Protein AF-A0A7X2I979-F1 (afdb_monomer_lite)

Sequence (139 aa):
MTNDRLTDKQLDAYCEEWLRWCDTRKFYFKPGAQNVLARFQAGKSKEPPDARNSADMQWFNAAVYAMADMKEHEETFACFRLMYIERAGHVKRLADERGISQKTYYNRARTFVRKAMSLARSFQVAQQSFDAENRVASV

pLDDT: mean 83.78, std 13.89, range [42.41, 96.81]

Structure (mmCIF, N/CA/C/O backbone):
data_AF-A0A7X2I979-F1
#
_entry.id   AF-A0A7X2I979-F1
#
loop_
_atom_site.group_PDB
_atom_site.id
_atom_site.type_symbol
_atom_site.label_atom_id
_atom_site.label_alt_id
_atom_site.label_comp_id
_atom_site.label_asym_id
_atom_site.label_entity_id
_atom_site.label_seq_id
_atom_site.pdbx_PDB_ins_code
_atom_site.Cartn_x
_atom_site.Cartn_y
_atom_site.Cartn_z
_atom_site.occupancy
_atom_site.B_iso_or_equiv
_atom_site.auth_seq_id
_atom_site.auth_comp_id
_atom_site.auth_asym_id
_atom_site.auth_atom_id
_atom_site.pdbx_PDB_model_num
ATOM 1 N N . MET A 1 1 ? 8.748 14.257 -8.264 1.00 42.41 1 MET A N 1
ATOM 2 C CA . MET A 1 1 ? 7.850 14.828 -7.235 1.00 42.41 1 MET A CA 1
ATOM 3 C C . MET A 1 1 ? 8.256 14.281 -5.874 1.00 42.41 1 MET A C 1
ATOM 5 O O . MET A 1 1 ? 8.397 13.076 -5.733 1.00 42.41 1 MET A O 1
ATOM 9 N N . THR A 1 2 ? 8.533 15.142 -4.900 1.00 44.09 2 THR A N 1
ATOM 10 C CA . THR A 1 2 ? 8.866 14.764 -3.517 1.00 44.09 2 THR A CA 1
ATOM 11 C C . THR A 1 2 ? 7.598 14.231 -2.829 1.00 44.09 2 THR A C 1
ATOM 13 O O . THR A 1 2 ? 6.612 14.960 -2.760 1.00 44.09 2 THR A O 1
ATOM 16 N N . ASN A 1 3 ? 7.603 12.981 -2.340 1.00 52.66 3 ASN A N 1
ATOM 17 C CA . ASN A 1 3 ? 6.438 12.296 -1.729 1.00 52.66 3 ASN A CA 1
ATOM 18 C C . ASN A 1 3 ? 5.874 12.977 -0.466 1.00 52.66 3 ASN A C 1
ATOM 20 O O . ASN A 1 3 ? 4.809 12.605 0.017 1.00 52.66 3 ASN A O 1
ATOM 24 N N . ASP A 1 4 ? 6.558 13.996 0.046 1.00 52.31 4 ASP A N 1
ATOM 25 C CA . ASP A 1 4 ? 6.253 14.675 1.306 1.00 52.31 4 ASP A CA 1
ATOM 26 C C . ASP A 1 4 ? 5.103 15.704 1.211 1.00 52.31 4 ASP A C 1
ATOM 28 O O . ASP A 1 4 ? 4.804 16.410 2.168 1.00 52.31 4 ASP A O 1
ATOM 32 N N . ARG A 1 5 ? 4.449 15.833 0.044 1.00 62.12 5 ARG A N 1
ATOM 33 C CA . ARG A 1 5 ? 3.430 16.874 -0.215 1.00 62.12 5 ARG A CA 1
ATOM 34 C C . ARG A 1 5 ? 2.099 16.375 -0.781 1.00 62.12 5 ARG A C 1
ATOM 36 O O . ARG A 1 5 ? 1.288 17.194 -1.208 1.00 62.12 5 ARG A O 1
ATOM 43 N N . LEU A 1 6 ? 1.849 15.065 -0.812 1.00 79.31 6 LEU A N 1
ATOM 44 C CA . LEU A 1 6 ? 0.534 14.565 -1.224 1.00 79.31 6 LEU A CA 1
ATOM 45 C C . LEU A 1 6 ? -0.481 14.807 -0.105 1.00 79.31 6 LEU A C 1
ATOM 47 O O . LEU A 1 6 ? -0.299 14.371 1.035 1.00 79.31 6 LEU A O 1
ATOM 51 N N . THR A 1 7 ? -1.560 15.506 -0.449 1.00 90.38 7 THR A N 1
ATOM 52 C CA . THR A 1 7 ? -2.718 15.650 0.435 1.00 90.38 7 THR A CA 1
ATOM 53 C C . THR A 1 7 ? -3.346 14.283 0.686 1.00 90.38 7 THR A C 1
ATOM 55 O O . THR A 1 7 ? -3.251 13.379 -0.144 1.00 90.38 7 THR A O 1
ATOM 58 N N . ASP A 1 8 ? -4.046 14.139 1.807 1.00 90.00 8 ASP A N 1
ATOM 59 C CA . ASP A 1 8 ? -4.738 12.892 2.138 1.00 90.00 8 ASP A CA 1
ATOM 60 C C . ASP A 1 8 ? -5.699 12.445 1.021 1.00 90.00 8 ASP A C 1
ATOM 62 O O . ASP A 1 8 ? -5.710 11.275 0.662 1.00 90.00 8 ASP A O 1
ATOM 66 N N . LYS A 1 9 ? -6.407 13.381 0.369 1.00 91.25 9 LYS A N 1
ATOM 67 C CA . LYS A 1 9 ? -7.261 13.073 -0.793 1.00 91.25 9 LYS A CA 1
ATOM 68 C C . LYS A 1 9 ? -6.478 12.506 -1.979 1.00 91.25 9 LYS A C 1
ATOM 70 O O . LYS A 1 9 ? -6.974 11.628 -2.674 1.00 91.25 9 LYS A O 1
ATOM 75 N N . GLN A 1 10 ? -5.274 13.017 -2.231 1.00 92.75 10 GLN A N 1
ATOM 76 C CA . GLN A 1 10 ? -4.431 12.520 -3.318 1.00 92.75 10 GLN A CA 1
ATOM 77 C C . GLN A 1 10 ? -3.842 11.145 -2.998 1.00 92.75 10 GLN A C 1
ATOM 79 O O . GLN A 1 10 ? -3.708 10.334 -3.907 1.00 92.75 10 GLN A O 1
ATOM 84 N N . LEU A 1 11 ? -3.520 10.864 -1.731 1.00 92.31 11 LEU A N 1
ATOM 85 C CA . LEU A 1 11 ? -3.096 9.525 -1.309 1.00 92.31 11 LEU A CA 1
ATOM 86 C C . LEU A 1 11 ? -4.219 8.507 -1.478 1.00 92.31 11 LEU A C 1
ATOM 88 O O . LEU A 1 11 ? -3.987 7.430 -2.024 1.00 92.31 11 LEU A O 1
ATOM 92 N N . ASP A 1 12 ? -5.424 8.868 -1.040 1.00 92.56 12 ASP A N 1
ATOM 93 C CA . ASP A 1 12 ? -6.597 8.011 -1.159 1.00 92.56 12 ASP A CA 1
ATOM 94 C C . ASP A 1 12 ? -6.880 7.734 -2.660 1.00 92.56 12 ASP A C 1
ATOM 96 O O . ASP A 1 12 ? -7.006 6.576 -3.060 1.00 92.56 12 ASP A O 1
ATOM 100 N N . ALA A 1 13 ? -6.828 8.762 -3.522 1.00 92.94 13 ALA A N 1
ATOM 101 C CA . ALA A 1 13 ? -6.973 8.616 -4.977 1.00 92.94 13 ALA A CA 1
ATOM 102 C C . ALA A 1 13 ? -5.863 7.765 -5.627 1.00 92.94 13 ALA A C 1
ATOM 104 O O . ALA A 1 13 ? -6.143 6.948 -6.503 1.00 92.94 13 ALA A O 1
ATOM 105 N N . TYR A 1 14 ? -4.611 7.918 -5.189 1.00 92.94 14 TYR A N 1
ATOM 106 C CA . TYR A 1 14 ? -3.494 7.100 -5.668 1.00 92.94 14 TYR A CA 1
ATOM 107 C C . TYR A 1 14 ? -3.686 5.620 -5.309 1.00 92.94 14 TYR A C 1
ATOM 109 O O . TYR A 1 14 ? -3.441 4.741 -6.133 1.00 92.94 14 TYR A O 1
ATOM 117 N N . CYS A 1 15 ? -4.189 5.331 -4.104 1.00 93.44 15 CYS A N 1
ATOM 118 C CA . CYS A 1 15 ? -4.520 3.966 -3.698 1.00 93.44 15 CYS A CA 1
ATOM 119 C C . CYS A 1 15 ? -5.678 3.391 -4.520 1.00 93.44 15 CYS A C 1
ATOM 121 O O . CYS A 1 15 ? -5.638 2.220 -4.887 1.00 93.44 15 CYS A O 1
ATOM 123 N N . GLU A 1 16 ? -6.692 4.193 -4.849 1.00 92.06 16 GLU A N 1
ATOM 124 C CA . GLU A 1 16 ? -7.766 3.766 -5.751 1.00 92.06 16 GLU A CA 1
ATOM 125 C C . GLU A 1 16 ? -7.250 3.445 -7.159 1.00 92.06 16 GLU A C 1
ATOM 127 O O . GLU A 1 16 ? -7.646 2.431 -7.739 1.00 92.06 16 GLU A O 1
ATOM 132 N N . GLU A 1 17 ? -6.349 4.268 -7.703 1.00 91.75 17 GLU A N 1
ATOM 133 C CA . GLU A 1 17 ? -5.697 4.007 -8.990 1.00 91.75 17 GLU A CA 1
ATOM 134 C C . GLU A 1 17 ? -4.862 2.722 -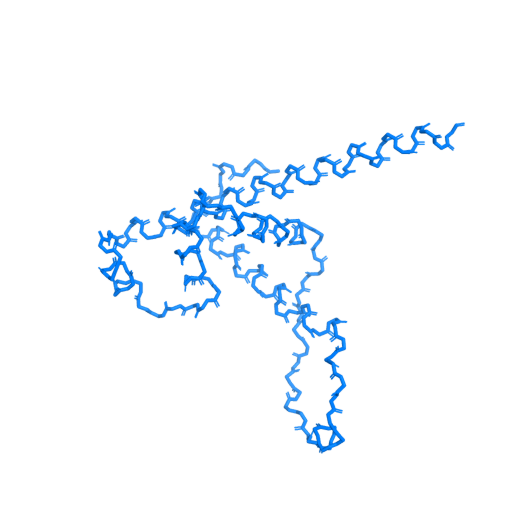8.935 1.00 91.75 17 GLU A C 1
ATOM 136 O O . GLU A 1 17 ? -4.968 1.885 -9.832 1.00 91.75 17 GLU A O 1
ATOM 141 N N . TRP A 1 18 ? -4.101 2.512 -7.857 1.00 92.31 18 TRP A N 1
ATOM 142 C CA . TRP A 1 18 ? -3.344 1.281 -7.633 1.00 92.31 18 TRP A CA 1
ATOM 143 C C . TRP A 1 18 ? -4.248 0.043 -7.525 1.00 92.31 18 T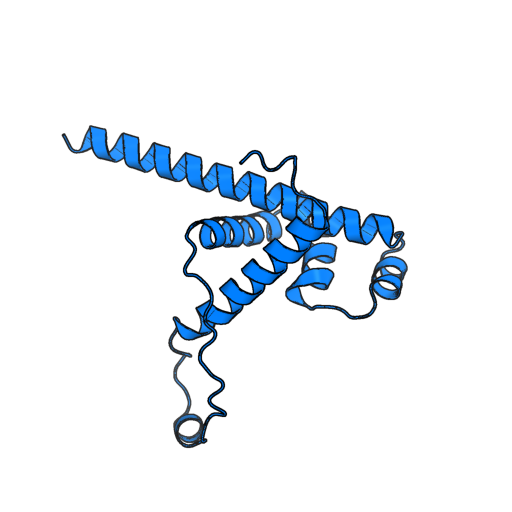RP A C 1
ATOM 145 O O . TRP A 1 18 ? -3.957 -0.983 -8.135 1.00 92.31 18 TRP A O 1
ATOM 155 N N . LEU A 1 19 ? -5.381 0.118 -6.823 1.00 91.19 19 LEU A N 1
ATOM 156 C CA . LEU A 1 19 ? -6.330 -0.999 -6.750 1.00 91.19 19 LEU A CA 1
ATOM 157 C C . LEU A 1 19 ? -6.913 -1.331 -8.126 1.00 91.19 19 LEU A C 1
ATOM 159 O O . LEU A 1 19 ? -6.979 -2.504 -8.492 1.00 91.19 19 LEU A O 1
ATOM 163 N N . ARG A 1 20 ? -7.287 -0.312 -8.914 1.00 88.38 20 ARG A N 1
ATOM 164 C CA . ARG A 1 20 ? -7.720 -0.504 -10.309 1.00 88.38 20 ARG A CA 1
ATOM 165 C C . ARG A 1 20 ? -6.601 -1.138 -11.133 1.00 88.38 20 ARG A C 1
ATOM 167 O O . ARG A 1 20 ? -6.848 -2.093 -11.864 1.00 88.38 20 ARG A O 1
ATOM 174 N N . TRP A 1 21 ? -5.366 -0.664 -10.973 1.00 88.88 21 TRP A N 1
ATOM 175 C CA . TRP A 1 21 ? -4.181 -1.239 -11.601 1.00 88.88 21 TRP A CA 1
ATOM 176 C C . TRP A 1 21 ? -4.054 -2.729 -11.251 1.00 88.88 21 TRP A C 1
ATOM 178 O O . TRP A 1 21 ? -4.016 -3.533 -12.179 1.00 88.88 21 TRP A O 1
ATOM 188 N N . CYS A 1 22 ? -4.120 -3.130 -9.978 1.00 87.69 22 CYS A N 1
ATOM 189 C CA . CYS A 1 22 ? -4.093 -4.537 -9.548 1.00 87.69 22 CYS A CA 1
ATOM 190 C C . CYS A 1 22 ? -5.238 -5.355 -10.162 1.00 87.69 22 CYS A C 1
ATOM 192 O O . CYS A 1 22 ? -5.015 -6.444 -10.694 1.00 87.69 22 CYS A O 1
ATOM 194 N N . ASP A 1 23 ? -6.452 -4.803 -10.165 1.00 84.31 23 ASP A N 1
ATOM 195 C CA . ASP A 1 23 ? -7.630 -5.440 -10.749 1.00 84.31 23 ASP A CA 1
ATOM 196 C C . ASP A 1 23 ? -7.473 -5.713 -12.244 1.00 84.31 23 ASP A C 1
ATOM 198 O O . ASP A 1 23 ? -7.959 -6.728 -12.729 1.00 84.31 23 ASP A O 1
ATOM 202 N N . THR A 1 24 ? -6.788 -4.848 -12.988 1.00 80.81 24 THR A N 1
ATOM 203 C CA . THR A 1 24 ? -6.555 -5.070 -14.426 1.00 80.81 24 THR A CA 1
ATOM 204 C C . THR A 1 24 ? -5.487 -6.126 -14.707 1.00 80.81 24 THR A C 1
ATOM 206 O O . THR A 1 24 ? -5.520 -6.779 -15.749 1.00 80.81 24 THR A O 1
ATOM 209 N N . ARG A 1 25 ? -4.570 -6.385 -13.761 1.00 79.75 25 ARG A N 1
ATOM 210 C CA . ARG A 1 25 ? -3.499 -7.379 -13.954 1.00 79.75 25 ARG A CA 1
ATOM 211 C C . ARG A 1 25 ? -4.020 -8.802 -14.040 1.00 79.75 25 ARG A C 1
ATOM 213 O O . ARG A 1 25 ? -3.460 -9.595 -14.791 1.00 79.75 25 ARG A O 1
ATOM 220 N N . LYS A 1 26 ? -5.130 -9.108 -13.364 1.00 70.81 26 LYS A N 1
ATOM 221 C CA . LYS A 1 26 ? -5.778 -10.427 -13.455 1.00 70.81 26 LYS A CA 1
ATOM 222 C C . LYS A 1 26 ? -6.241 -10.787 -14.872 1.00 70.81 26 LYS A C 1
ATOM 224 O O . LYS A 1 26 ? -6.486 -11.956 -15.123 1.00 70.81 26 LYS A O 1
ATOM 229 N N . PHE A 1 27 ? -6.346 -9.809 -15.780 1.00 68.25 27 PHE A N 1
ATOM 230 C CA . PHE A 1 27 ? -6.671 -10.040 -17.191 1.00 68.25 27 PHE A CA 1
ATOM 231 C C . PHE A 1 27 ? -5.433 -10.299 -18.060 1.00 68.25 27 PHE A C 1
ATOM 233 O O . PHE A 1 27 ? -5.557 -10.951 -19.092 1.00 68.25 27 PHE A O 1
ATOM 240 N N . TYR A 1 28 ? -4.244 -9.830 -17.655 1.00 67.94 28 TYR A N 1
ATOM 241 C CA . TYR A 1 28 ? -2.988 -10.170 -18.340 1.00 67.94 28 TYR A CA 1
ATOM 242 C C . TYR A 1 28 ? -2.535 -11.600 -18.027 1.00 67.94 28 TYR A C 1
ATOM 244 O O . TYR A 1 28 ? -1.877 -12.238 -18.848 1.00 67.94 28 TYR A O 1
ATOM 252 N N . PHE A 1 29 ? -2.914 -12.132 -16.864 1.00 62.75 29 PHE A N 1
ATOM 253 C CA . PHE A 1 29 ? -2.736 -13.545 -16.562 1.00 62.75 29 PHE A CA 1
ATOM 254 C C . PHE A 1 29 ? -3.870 -14.351 -17.195 1.00 62.75 29 PHE A C 1
ATOM 256 O O . PHE A 1 29 ? -5.043 -14.111 -16.915 1.00 62.75 29 PHE A O 1
ATOM 263 N N . LYS A 1 30 ? -3.535 -15.352 -18.022 1.00 59.66 30 LYS A N 1
ATOM 264 C CA . LYS A 1 30 ? -4.524 -16.376 -18.375 1.00 59.66 30 LYS A CA 1
ATOM 265 C C . LYS A 1 30 ? -5.001 -17.003 -17.061 1.00 59.66 30 LYS A C 1
ATOM 267 O O . LYS A 1 30 ? -4.145 -17.486 -16.313 1.00 59.66 30 LYS A O 1
ATOM 272 N N . PRO A 1 31 ? -6.312 -17.015 -16.755 1.00 58.66 31 PRO A N 1
ATOM 273 C CA . PRO A 1 31 ? -6.789 -17.801 -15.630 1.00 58.66 31 PRO A CA 1
ATOM 274 C C . PRO A 1 31 ? -6.285 -19.235 -15.829 1.00 58.66 31 PRO A C 1
ATOM 276 O O . PRO A 1 31 ? -6.290 -19.739 -16.957 1.00 58.66 31 PRO A O 1
ATOM 279 N N . GLY A 1 32 ? -5.787 -19.860 -14.756 1.00 62.94 32 GLY A N 1
ATOM 280 C CA . GLY A 1 32 ? -5.329 -21.251 -14.792 1.00 62.94 32 GLY A CA 1
ATOM 281 C C . GLY A 1 32 ? -6.385 -22.16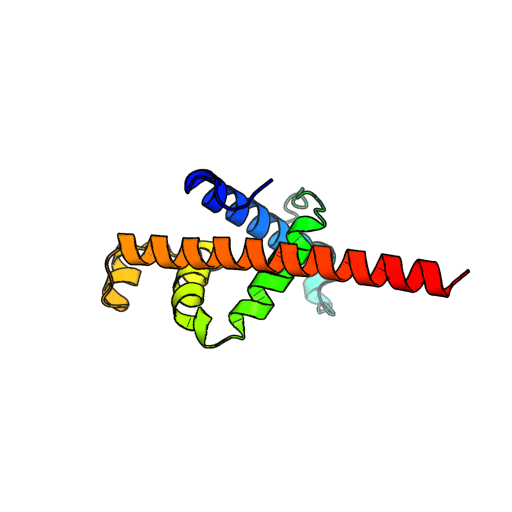9 -15.417 1.00 62.94 32 GLY A C 1
ATOM 282 O O . GLY A 1 32 ? -7.546 -21.778 -15.532 1.00 62.94 32 GLY A O 1
ATOM 283 N N . ALA A 1 33 ? -5.978 -23.367 -15.852 1.00 57.94 33 ALA A N 1
ATOM 284 C CA . ALA A 1 33 ? -6.797 -24.284 -16.648 1.00 57.94 33 ALA A CA 1
ATOM 285 C C . ALA A 1 33 ? -8.274 -24.312 -16.205 1.00 57.94 33 ALA A C 1
ATOM 287 O O . ALA A 1 33 ? -8.640 -24.955 -15.225 1.00 57.94 33 ALA A O 1
ATOM 288 N N . GLN A 1 34 ? -9.132 -23.595 -16.938 1.00 64.69 34 GLN A N 1
ATOM 289 C CA . GLN A 1 34 ? -10.565 -23.617 -16.680 1.00 64.69 34 GLN A CA 1
ATOM 290 C C . GLN A 1 34 ? -11.096 -24.998 -17.060 1.00 64.69 34 GLN A C 1
ATOM 292 O O . GLN A 1 34 ? -10.766 -25.509 -18.143 1.00 64.69 34 GLN A O 1
ATOM 297 N N . ASN A 1 35 ? -11.917 -25.586 -16.184 1.00 77.44 35 ASN A N 1
ATOM 298 C CA . ASN A 1 35 ? -12.625 -26.824 -16.489 1.00 77.44 35 ASN A CA 1
ATOM 299 C C . ASN A 1 35 ? -13.484 -26.638 -17.759 1.00 77.44 35 ASN A C 1
ATOM 301 O O . ASN A 1 35 ? -13.878 -25.523 -18.103 1.00 77.44 35 ASN A O 1
ATOM 305 N N . VAL A 1 36 ? -13.732 -27.724 -18.496 1.00 75.12 36 VAL A N 1
ATOM 306 C CA . VAL A 1 36 ? -14.398 -27.665 -19.811 1.00 75.12 36 VAL A CA 1
ATOM 307 C C . VAL A 1 36 ? -15.776 -26.998 -19.716 1.00 75.12 36 VAL A C 1
ATOM 309 O O . VAL A 1 36 ? -16.119 -26.195 -20.574 1.00 75.12 36 VAL A O 1
ATOM 312 N N . LEU A 1 37 ? -16.520 -27.240 -18.634 1.00 78.12 37 LEU A N 1
ATOM 313 C CA . LEU A 1 37 ? -17.838 -26.642 -18.393 1.00 78.12 37 LEU A CA 1
ATOM 314 C C . LEU A 1 37 ? -17.785 -25.122 -18.168 1.00 78.12 37 LEU A C 1
ATOM 316 O O . LEU A 1 37 ? -18.653 -24.403 -18.655 1.00 78.12 37 LEU A O 1
ATOM 320 N N . ALA A 1 38 ? -16.755 -24.609 -17.493 1.00 71.75 38 ALA A N 1
ATOM 321 C CA . ALA A 1 38 ? -16.555 -23.180 -17.259 1.00 71.75 38 ALA A CA 1
ATOM 322 C C . ALA A 1 38 ? -16.301 -22.415 -18.564 1.00 71.75 38 ALA A C 1
ATOM 324 O O . ALA A 1 38 ? -16.635 -21.238 -18.649 1.00 71.75 38 ALA A O 1
ATOM 325 N N . ARG A 1 39 ? -15.780 -23.089 -19.599 1.00 67.94 39 ARG A N 1
ATOM 326 C CA . ARG A 1 39 ? -15.598 -22.512 -20.943 1.00 67.94 39 ARG A CA 1
ATOM 327 C C . ARG A 1 39 ? -16.909 -22.377 -21.720 1.00 67.94 39 ARG A C 1
ATOM 329 O O . ARG A 1 39 ? -16.982 -21.559 -22.627 1.00 67.94 39 ARG A O 1
ATOM 336 N N . PHE A 1 40 ? -17.922 -23.177 -21.379 1.00 74.56 40 PHE A N 1
ATOM 337 C CA . PHE A 1 40 ? -19.249 -23.130 -22.003 1.00 74.56 40 PHE A CA 1
ATOM 338 C C . PHE A 1 40 ? -20.201 -22.140 -21.324 1.00 74.56 40 PHE A C 1
ATOM 340 O O . PHE A 1 40 ? -21.247 -21.818 -21.885 1.00 74.56 40 PHE A O 1
ATOM 347 N N . GLN A 1 41 ? -19.867 -21.637 -20.133 1.00 75.25 41 GLN A N 1
ATOM 348 C CA . GLN A 1 41 ? -20.650 -20.575 -19.515 1.00 75.25 41 GLN A CA 1
ATOM 349 C C . GLN A 1 41 ? -20.401 -19.266 -20.265 1.00 75.25 41 GLN A C 1
ATOM 351 O O . GLN A 1 41 ? -19.257 -18.835 -20.407 1.00 75.25 41 GLN A O 1
ATOM 356 N N . ALA A 1 42 ? -21.475 -18.611 -20.714 1.00 60.84 42 ALA A N 1
ATOM 357 C CA . ALA A 1 42 ? -21.412 -17.236 -21.187 1.00 60.84 42 ALA A CA 1
ATOM 358 C C . ALA A 1 42 ? -20.935 -16.363 -20.020 1.00 60.84 42 ALA A C 1
ATOM 360 O O . ALA A 1 42 ? -21.710 -15.983 -19.139 1.00 60.84 42 ALA A O 1
ATOM 361 N N . GLY A 1 43 ? -19.627 -16.110 -19.968 1.00 60.50 43 GLY A N 1
ATOM 362 C CA . GLY A 1 43 ? -19.053 -15.203 -18.994 1.00 60.50 43 GLY A CA 1
ATOM 363 C C . GLY A 1 43 ? -19.774 -13.870 -19.123 1.00 60.50 43 GLY A C 1
ATOM 364 O O . GLY A 1 43 ? -19.960 -13.371 -20.233 1.00 60.50 43 GLY A O 1
ATOM 365 N N . LYS A 1 44 ? -20.198 -13.287 -17.998 1.00 57.06 44 LYS A N 1
ATOM 366 C CA . LYS A 1 44 ? -20.621 -11.886 -17.977 1.00 57.06 44 LYS A CA 1
ATOM 367 C C . LYS A 1 44 ? -19.403 -11.061 -18.384 1.00 57.06 44 LYS A C 1
ATOM 369 O O . LYS A 1 44 ? -18.577 -10.726 -17.537 1.00 57.06 44 LYS A O 1
ATOM 374 N N . SER A 1 45 ? -19.256 -10.816 -19.683 1.00 50.12 45 SER A N 1
ATOM 375 C CA . SER A 1 45 ? -18.223 -9.951 -20.227 1.00 50.12 45 SER A CA 1
ATOM 376 C C . SER A 1 45 ? -18.590 -8.544 -19.786 1.00 50.12 45 SER A C 1
ATOM 378 O O . SER A 1 45 ? -19.473 -7.899 -20.342 1.00 50.12 45 SER A O 1
ATOM 380 N N . LYS A 1 46 ? -18.001 -8.121 -18.670 1.00 61.25 46 LYS A N 1
ATOM 381 C CA . LYS A 1 46 ? -17.865 -6.698 -18.389 1.00 61.25 46 LYS A CA 1
ATOM 382 C C . LYS A 1 46 ? -16.783 -6.181 -19.327 1.00 61.25 46 LYS A C 1
ATOM 384 O O . LYS A 1 46 ? -15.858 -6.934 -19.644 1.00 61.25 46 LYS A O 1
ATOM 389 N N . GLU A 1 47 ? -16.903 -4.927 -19.751 1.00 63.00 47 GLU A N 1
ATOM 390 C CA . GLU A 1 47 ? -15.835 -4.269 -20.500 1.00 63.00 47 GLU A CA 1
ATOM 391 C C . GLU A 1 47 ? -14.491 -4.503 -19.789 1.00 63.00 47 GLU A C 1
ATOM 393 O O . GLU A 1 47 ? -14.432 -4.411 -18.552 1.00 63.00 47 GLU A O 1
ATOM 398 N N . PRO A 1 48 ? -13.430 -4.873 -20.531 1.00 60.97 48 PRO A N 1
ATOM 399 C CA . PRO A 1 48 ? -12.103 -4.995 -19.960 1.00 60.97 48 PRO A CA 1
ATOM 400 C C . PRO A 1 48 ? -11.754 -3.681 -19.259 1.00 60.97 48 PRO A C 1
ATOM 402 O O . PRO A 1 48 ? -11.902 -2.618 -19.863 1.00 60.97 48 PRO A O 1
ATOM 405 N N . PRO A 1 49 ? -11.333 -3.715 -17.989 1.00 62.47 49 PRO A N 1
ATOM 406 C CA . PRO A 1 49 ? -11.017 -2.484 -17.296 1.00 62.47 49 PRO A CA 1
ATOM 407 C C . PRO A 1 49 ? -9.811 -1.809 -17.955 1.00 62.47 49 PRO A C 1
ATOM 409 O O . PRO A 1 49 ? -8.740 -2.401 -18.080 1.00 62.47 49 PRO A O 1
ATOM 412 N N . ASP A 1 50 ? -10.009 -0.558 -18.361 1.00 64.38 50 ASP A N 1
ATOM 413 C CA . ASP A 1 50 ? -8.983 0.314 -18.923 1.00 64.38 50 ASP A CA 1
ATOM 414 C C . ASP A 1 50 ? -8.241 1.016 -17.779 1.00 64.38 50 ASP A C 1
ATOM 416 O O . ASP A 1 50 ? -8.627 2.089 -17.311 1.00 64.38 50 ASP A O 1
ATOM 420 N N . ALA A 1 51 ? -7.215 0.357 -17.237 1.00 64.62 51 ALA A N 1
ATOM 421 C CA . ALA A 1 51 ? -6.281 1.014 -16.331 1.00 64.62 51 ALA A CA 1
ATOM 422 C C . ALA A 1 51 ? -4.931 1.185 -17.011 1.00 64.62 51 ALA A C 1
ATOM 424 O O . ALA A 1 51 ? -4.380 0.253 -17.604 1.00 64.62 51 ALA A O 1
ATOM 425 N N . ARG A 1 52 ? -4.356 2.376 -16.829 1.00 69.38 52 ARG A N 1
ATOM 426 C CA . ARG A 1 52 ? -3.044 2.739 -17.355 1.00 69.38 52 ARG A CA 1
ATOM 427 C C . ARG A 1 52 ? -2.003 1.676 -17.000 1.00 69.38 52 ARG A C 1
ATOM 429 O O . ARG A 1 52 ? -1.821 1.305 -15.834 1.00 69.38 52 ARG A O 1
ATOM 436 N N . ASN A 1 53 ? -1.259 1.216 -18.004 1.00 72.25 53 ASN A N 1
ATOM 437 C CA . ASN A 1 53 ? -0.073 0.408 -17.763 1.00 72.25 53 ASN A CA 1
ATOM 438 C C . ASN A 1 53 ? 1.058 1.306 -17.234 1.00 72.25 53 ASN A C 1
ATOM 440 O O . ASN A 1 53 ? 1.830 1.874 -17.999 1.00 72.25 53 ASN A O 1
ATOM 444 N N . SER A 1 54 ? 1.077 1.520 -15.916 1.00 81.56 54 SER A N 1
ATOM 445 C CA . SER A 1 54 ? 2.057 2.369 -15.237 1.00 81.56 54 SER A CA 1
ATOM 446 C C . SER A 1 54 ? 3.183 1.527 -14.638 1.00 81.56 54 SER A C 1
ATOM 448 O O . SER A 1 54 ? 2.919 0.666 -13.794 1.00 81.56 54 SER A O 1
ATOM 450 N N . ALA A 1 55 ? 4.425 1.807 -15.049 1.00 81.94 55 ALA A N 1
ATOM 451 C CA . ALA A 1 55 ? 5.629 1.225 -14.455 1.00 81.94 55 ALA A CA 1
ATOM 452 C C . ALA A 1 55 ? 5.785 1.639 -12.980 1.00 81.94 55 ALA A C 1
ATOM 454 O O . ALA A 1 55 ? 6.175 0.826 -12.149 1.00 81.94 55 ALA A O 1
ATOM 455 N N . ASP A 1 56 ? 5.395 2.865 -12.618 1.00 87.12 56 ASP A N 1
ATOM 456 C CA . ASP A 1 56 ? 5.463 3.352 -11.232 1.00 87.12 56 ASP A CA 1
ATOM 457 C C . ASP A 1 56 ? 4.609 2.514 -10.276 1.00 87.12 56 ASP A C 1
ATOM 459 O O . ASP A 1 56 ? 5.022 2.198 -9.161 1.00 87.12 56 ASP A O 1
ATOM 463 N N . MET A 1 57 ? 3.432 2.094 -10.738 1.00 90.62 57 MET A N 1
ATOM 464 C CA . MET A 1 57 ? 2.521 1.261 -9.956 1.00 90.62 57 MET A CA 1
ATOM 465 C C . MET A 1 57 ? 3.057 -0.160 -9.743 1.00 90.62 57 MET A C 1
ATOM 467 O O . MET A 1 57 ? 2.735 -0.777 -8.731 1.00 90.62 57 MET A O 1
ATOM 471 N N . GLN A 1 58 ? 3.913 -0.670 -10.638 1.00 90.44 58 GLN A N 1
ATOM 472 C CA . GLN A 1 58 ? 4.607 -1.942 -10.419 1.00 90.44 58 GLN A CA 1
ATOM 473 C C . GLN A 1 58 ? 5.574 -1.841 -9.235 1.00 90.44 58 GLN A C 1
ATOM 475 O O . GLN A 1 58 ? 5.589 -2.725 -8.378 1.00 90.44 58 GLN A O 1
ATOM 480 N N . TRP A 1 59 ? 6.336 -0.748 -9.153 1.00 92.50 59 TRP A N 1
ATOM 481 C CA . TRP A 1 59 ? 7.247 -0.494 -8.036 1.00 92.50 59 TRP A CA 1
ATOM 482 C C . TRP A 1 59 ? 6.500 -0.285 -6.723 1.00 92.50 59 TRP A C 1
ATOM 484 O O . TRP A 1 59 ? 6.904 -0.824 -5.693 1.00 92.50 59 TRP A O 1
ATOM 494 N N . PHE A 1 60 ? 5.377 0.437 -6.760 1.00 95.19 60 PHE A N 1
ATOM 495 C CA . PHE A 1 60 ? 4.512 0.590 -5.594 1.00 95.19 60 PHE A CA 1
ATOM 496 C C . PHE A 1 60 ? 3.928 -0.748 -5.133 1.00 95.19 60 PHE A C 1
ATOM 498 O O . PHE A 1 60 ? 3.986 -1.061 -3.948 1.00 95.19 60 PHE A O 1
ATOM 505 N N . ASN A 1 61 ? 3.453 -1.583 -6.059 1.00 94.00 61 ASN A N 1
ATOM 506 C CA . ASN A 1 61 ? 2.974 -2.925 -5.746 1.00 94.00 61 ASN A CA 1
ATOM 507 C C . ASN A 1 61 ? 4.064 -3.788 -5.087 1.00 94.00 61 ASN A C 1
ATOM 509 O O . ASN A 1 61 ? 3.814 -4.407 -4.056 1.00 94.00 61 ASN A O 1
ATOM 513 N N . ALA A 1 62 ? 5.282 -3.791 -5.639 1.00 93.12 62 ALA A N 1
ATOM 514 C CA . ALA A 1 62 ? 6.414 -4.501 -5.043 1.00 93.12 62 ALA A CA 1
ATOM 515 C C . ALA A 1 62 ? 6.732 -3.987 -3.629 1.00 93.12 62 ALA A C 1
ATOM 517 O O . ALA A 1 62 ? 6.960 -4.786 -2.725 1.00 93.12 62 ALA A O 1
ATOM 518 N N . ALA A 1 63 ? 6.690 -2.668 -3.414 1.00 95.94 63 ALA A N 1
ATOM 519 C CA . ALA A 1 63 ? 6.910 -2.063 -2.103 1.00 95.94 63 ALA A CA 1
ATOM 520 C C . ALA A 1 63 ? 5.831 -2.449 -1.085 1.00 95.94 63 ALA A C 1
ATOM 522 O O . ALA A 1 63 ? 6.165 -2.747 0.058 1.00 95.94 63 ALA A O 1
ATOM 523 N N . VAL A 1 64 ? 4.557 -2.496 -1.493 1.00 96.38 64 VAL A N 1
ATOM 524 C CA . VAL A 1 64 ? 3.453 -2.945 -0.631 1.00 96.38 64 VAL A CA 1
ATOM 525 C C . VAL A 1 64 ? 3.680 -4.380 -0.158 1.00 96.38 64 VAL A C 1
ATOM 527 O O . VAL A 1 64 ? 3.570 -4.628 1.039 1.00 96.38 64 VAL A O 1
ATOM 530 N N . TYR A 1 65 ? 4.029 -5.304 -1.060 1.00 94.62 65 TYR A N 1
ATOM 531 C CA . TYR A 1 65 ? 4.302 -6.696 -0.683 1.00 94.62 65 TYR A CA 1
ATOM 532 C C . TYR A 1 65 ? 5.560 -6.829 0.179 1.00 94.62 65 TYR A C 1
ATOM 534 O O . TYR A 1 65 ? 5.501 -7.459 1.228 1.00 94.62 65 TYR A O 1
ATOM 542 N N . ALA A 1 66 ? 6.659 -6.166 -0.194 1.00 94.62 66 ALA A N 1
ATOM 543 C CA . ALA A 1 66 ? 7.892 -6.192 0.590 1.00 94.62 66 ALA A CA 1
ATOM 544 C C . ALA A 1 66 ? 7.666 -5.689 2.023 1.00 94.62 66 ALA A C 1
ATOM 546 O O . ALA A 1 66 ? 8.150 -6.287 2.976 1.00 94.62 66 ALA A O 1
ATOM 547 N N . MET A 1 67 ? 6.899 -4.607 2.185 1.00 96.31 67 MET A N 1
ATOM 548 C CA . MET A 1 67 ? 6.562 -4.074 3.502 1.00 96.31 67 MET A CA 1
ATOM 549 C C . MET A 1 67 ? 5.565 -4.941 4.272 1.00 96.31 67 MET A C 1
ATOM 551 O O . MET A 1 67 ? 5.617 -4.947 5.498 1.00 96.31 67 MET A O 1
ATOM 555 N N . ALA A 1 68 ? 4.651 -5.636 3.592 1.00 93.50 68 ALA A N 1
ATOM 556 C CA . ALA A 1 68 ? 3.680 -6.516 4.241 1.00 93.50 68 ALA A CA 1
ATOM 557 C C . ALA A 1 68 ? 4.356 -7.695 4.962 1.00 93.50 68 ALA A C 1
ATOM 559 O O . ALA A 1 68 ? 3.853 -8.139 5.992 1.00 93.50 68 ALA A O 1
ATOM 560 N N . ASP A 1 69 ? 5.513 -8.141 4.467 1.00 93.38 69 ASP A N 1
ATOM 561 C CA . ASP A 1 69 ? 6.307 -9.217 5.072 1.00 93.38 69 ASP A CA 1
ATOM 562 C C . ASP A 1 69 ? 7.157 -8.745 6.275 1.00 93.38 69 ASP A C 1
ATOM 564 O O . ASP A 1 69 ? 7.714 -9.557 7.019 1.00 93.38 69 ASP A O 1
ATOM 568 N N . MET A 1 70 ? 7.258 -7.431 6.512 1.00 93.44 70 MET A N 1
ATOM 569 C CA . MET A 1 70 ? 8.055 -6.848 7.596 1.00 93.44 70 MET A CA 1
ATOM 570 C C . MET A 1 70 ? 7.215 -6.645 8.865 1.00 93.44 70 MET A C 1
ATOM 572 O O . MET A 1 70 ? 6.274 -5.848 8.887 1.00 93.44 70 MET A O 1
ATOM 576 N N . LYS A 1 71 ? 7.614 -7.281 9.978 1.00 94.00 71 LYS A N 1
ATOM 577 C CA . LYS A 1 71 ? 6.912 -7.182 11.281 1.00 94.00 71 LYS A CA 1
ATOM 578 C C . LYS A 1 71 ? 6.706 -5.744 11.768 1.00 94.00 71 LYS A C 1
ATOM 580 O O . LYS A 1 71 ? 5.670 -5.417 12.333 1.00 94.00 71 LYS A O 1
ATOM 585 N N . GLU A 1 72 ? 7.663 -4.855 11.517 1.00 95.19 72 GLU A N 1
ATOM 586 C CA . GLU A 1 72 ? 7.579 -3.441 11.913 1.00 95.19 72 GLU A CA 1
ATOM 587 C C . GLU A 1 72 ? 6.464 -2.647 11.209 1.00 95.19 72 GLU A C 1
ATOM 589 O O . GLU A 1 72 ? 6.156 -1.516 11.597 1.00 95.19 72 GLU A O 1
ATOM 594 N N . HIS A 1 73 ? 5.857 -3.205 10.161 1.00 94.75 73 HIS A N 1
ATOM 595 C CA . HIS A 1 73 ? 4.765 -2.581 9.423 1.00 94.75 73 HIS A CA 1
ATOM 596 C C . HIS A 1 73 ? 3.418 -3.268 9.637 1.00 94.75 73 HIS A C 1
ATOM 598 O O . HIS A 1 73 ? 2.416 -2.726 9.168 1.00 94.75 73 HIS A O 1
ATOM 604 N N . GLU A 1 74 ? 3.364 -4.373 10.387 1.00 94.56 74 GLU A N 1
ATOM 605 C CA . GLU A 1 74 ? 2.182 -5.225 10.580 1.00 94.56 74 GLU A CA 1
ATOM 606 C C . GLU A 1 74 ? 0.928 -4.423 10.970 1.00 94.56 74 GLU A C 1
ATOM 608 O O . GLU A 1 74 ? -0.095 -4.473 10.286 1.00 94.56 74 GLU A O 1
ATOM 613 N N . GLU A 1 75 ? 1.027 -3.577 11.996 1.00 93.69 75 GLU A N 1
ATOM 614 C CA . GLU A 1 75 ? -0.086 -2.748 12.484 1.00 93.69 75 GLU A CA 1
ATOM 615 C C . GLU A 1 75 ? -0.591 -1.736 11.443 1.00 93.69 75 GLU A C 1
ATOM 617 O O . GLU A 1 75 ? -1.797 -1.511 11.272 1.00 93.69 75 GLU A O 1
ATOM 622 N N . THR A 1 76 ? 0.338 -1.089 10.737 1.00 96.19 76 THR A N 1
ATOM 623 C CA . THR A 1 76 ? -0.001 -0.106 9.701 1.00 96.19 76 THR A CA 1
ATOM 624 C C . THR A 1 76 ? -0.552 -0.780 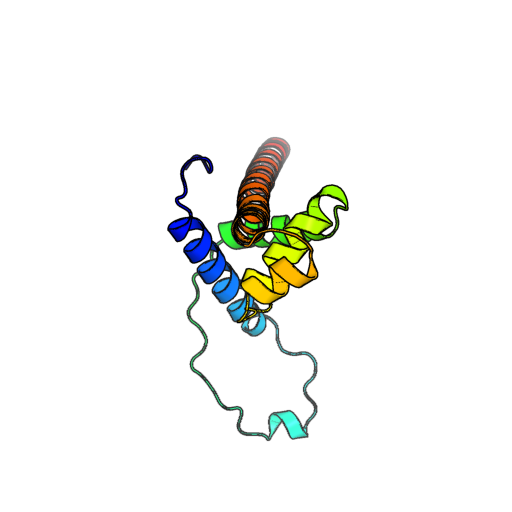8.447 1.00 96.19 76 THR A C 1
ATOM 626 O O . THR A 1 76 ? -1.499 -0.269 7.844 1.00 96.19 76 THR A O 1
ATOM 629 N N . PHE A 1 77 ? -0.030 -1.963 8.116 1.00 96.31 77 PHE A N 1
ATOM 630 C CA . PHE A 1 77 ? -0.497 -2.802 7.025 1.00 96.31 77 PHE A CA 1
ATOM 631 C C . PHE A 1 77 ? -1.904 -3.329 7.298 1.00 96.31 77 PHE A C 1
ATOM 633 O O . PHE A 1 77 ? -2.750 -3.269 6.412 1.00 96.31 77 PHE A O 1
ATOM 640 N N . ALA A 1 78 ? -2.211 -3.752 8.527 1.00 94.69 78 ALA A N 1
ATOM 641 C CA . ALA A 1 78 ? -3.550 -4.200 8.898 1.00 94.69 78 ALA A CA 1
ATOM 642 C C . ALA A 1 78 ? -4.611 -3.113 8.643 1.00 94.69 78 ALA A C 1
ATOM 644 O O . ALA A 1 78 ? -5.660 -3.399 8.061 1.00 94.69 78 ALA A O 1
ATOM 645 N N . CYS A 1 79 ? -4.319 -1.860 9.015 1.00 95.38 79 CYS A N 1
ATOM 646 C CA . CYS A 1 79 ? -5.206 -0.720 8.755 1.00 95.38 79 CYS A CA 1
ATOM 647 C C . CYS A 1 79 ? -5.321 -0.419 7.251 1.00 95.38 79 CYS A C 1
ATOM 649 O O . CYS A 1 79 ? -6.421 -0.204 6.744 1.00 95.38 79 CYS A O 1
ATOM 651 N N . PHE A 1 80 ? -4.198 -0.433 6.525 1.00 95.81 80 PHE A N 1
ATOM 652 C CA . PHE A 1 80 ? -4.163 -0.235 5.073 1.00 95.81 80 PHE A CA 1
ATOM 653 C C . PHE A 1 80 ? -4.976 -1.299 4.320 1.00 95.81 80 PHE A C 1
ATOM 655 O O . PHE A 1 80 ? -5.834 -0.961 3.504 1.00 95.81 80 PHE A O 1
ATOM 662 N N . ARG A 1 81 ? -4.753 -2.579 4.631 1.00 94.75 81 ARG A N 1
ATOM 663 C CA . ARG A 1 81 ? -5.420 -3.734 4.023 1.00 94.75 81 ARG A CA 1
ATOM 664 C C . ARG A 1 81 ? -6.930 -3.650 4.199 1.00 94.75 81 ARG A C 1
ATOM 666 O O . ARG A 1 81 ? -7.667 -3.778 3.228 1.00 94.75 81 ARG A O 1
ATOM 673 N N . LEU A 1 82 ? -7.392 -3.364 5.413 1.00 93.31 82 LEU A N 1
ATOM 674 C CA . LEU A 1 82 ? -8.820 -3.226 5.694 1.00 93.31 82 LEU A CA 1
ATOM 675 C C . LEU A 1 82 ? -9.450 -2.016 4.997 1.00 93.31 82 LEU A C 1
ATOM 677 O O . LEU A 1 82 ? -10.567 -2.104 4.490 1.00 93.31 82 LEU A O 1
ATOM 681 N N . MET A 1 83 ? -8.737 -0.887 4.965 1.00 92.69 83 MET A N 1
ATOM 682 C CA . MET A 1 83 ? -9.233 0.350 4.364 1.00 92.69 83 MET A CA 1
ATOM 683 C C . MET A 1 83 ? -9.336 0.257 2.838 1.00 92.69 83 MET A C 1
ATOM 685 O O . MET A 1 83 ? -10.372 0.600 2.277 1.00 92.69 83 MET A O 1
ATOM 689 N N . TYR A 1 84 ? -8.279 -0.203 2.169 1.00 92.31 84 TYR A N 1
ATOM 690 C CA . TYR A 1 84 ? -8.168 -0.118 0.713 1.00 92.31 84 TYR A CA 1
ATOM 691 C C . TYR A 1 84 ? -8.445 -1.447 0.010 1.00 92.31 84 TYR A C 1
ATOM 693 O O . TYR A 1 84 ? -9.177 -1.470 -0.978 1.00 92.31 84 TYR A O 1
ATOM 701 N N . ILE A 1 85 ? -7.901 -2.557 0.513 1.00 90.38 85 ILE A N 1
ATOM 702 C CA . ILE A 1 85 ? -8.001 -3.862 -0.159 1.00 90.38 85 ILE A CA 1
ATOM 703 C C . ILE A 1 85 ? -9.369 -4.492 0.111 1.00 90.38 85 ILE A C 1
ATOM 705 O O . ILE A 1 85 ? -10.097 -4.815 -0.823 1.00 90.38 85 ILE A O 1
ATOM 709 N N . GLU A 1 86 ? -9.748 -4.624 1.383 1.00 89.31 86 GLU A N 1
ATOM 710 C CA . GLU A 1 86 ? -11.039 -5.210 1.771 1.00 89.31 86 GLU A CA 1
ATOM 711 C C . GLU A 1 86 ? -12.205 -4.220 1.678 1.00 89.31 86 GLU A C 1
ATOM 713 O O . GLU A 1 86 ? -13.362 -4.636 1.691 1.00 89.31 86 GLU A O 1
ATOM 718 N N . ARG A 1 87 ? -11.911 -2.916 1.576 1.00 85.44 87 ARG A N 1
ATOM 719 C CA . ARG A 1 87 ? -12.901 -1.826 1.502 1.00 85.44 87 ARG A CA 1
ATOM 720 C C . ARG A 1 87 ? -13.951 -1.908 2.612 1.00 85.44 87 ARG A C 1
ATOM 722 O O . ARG A 1 87 ? -15.153 -1.795 2.367 1.00 85.44 87 ARG A O 1
ATOM 729 N N . ALA A 1 88 ? -13.503 -2.128 3.843 1.00 82.38 88 ALA A N 1
ATOM 730 C CA . ALA A 1 88 ? -14.406 -2.325 4.962 1.00 82.38 88 ALA A CA 1
ATOM 731 C C . ALA A 1 88 ? -15.277 -1.079 5.222 1.00 82.38 88 ALA A C 1
ATOM 733 O O . ALA A 1 88 ? -14.775 0.017 5.463 1.00 82.38 88 ALA A O 1
ATOM 734 N N . GLY A 1 89 ? -16.602 -1.259 5.222 1.00 78.38 89 GLY A N 1
ATOM 735 C CA . GLY A 1 89 ? -17.566 -0.151 5.285 1.00 78.38 89 GLY A CA 1
ATOM 736 C C . GLY A 1 89 ? -17.703 0.551 6.645 1.00 78.38 89 GLY A C 1
ATOM 737 O O . GLY A 1 89 ? -18.330 1.604 6.727 1.00 78.38 89 GLY A O 1
ATOM 738 N N . HIS A 1 90 ? -17.128 0.005 7.723 1.00 88.31 90 HIS A N 1
ATOM 739 C CA . HIS A 1 90 ? -17.325 0.510 9.090 1.00 88.31 90 HIS A CA 1
ATOM 740 C C . HIS A 1 90 ? -16.002 0.790 9.814 1.00 88.31 90 HIS A C 1
ATOM 742 O O . HIS A 1 90 ? -15.629 0.086 10.752 1.00 88.31 90 HIS A O 1
ATOM 748 N N . VAL A 1 91 ? -15.315 1.868 9.415 1.00 88.19 91 VAL A N 1
ATOM 749 C CA . VAL A 1 91 ? -14.025 2.289 10.003 1.00 88.19 91 VAL A CA 1
ATOM 750 C C . VAL A 1 91 ? -14.109 2.503 11.517 1.00 88.19 91 VAL A C 1
ATOM 752 O O . VAL A 1 91 ? -13.192 2.117 12.234 1.00 88.19 91 VAL A O 1
ATOM 755 N N . LYS A 1 92 ? -15.220 3.060 12.024 1.00 89.75 92 LYS A N 1
ATOM 756 C CA . LYS A 1 92 ? -15.434 3.240 13.470 1.00 89.75 92 LYS A CA 1
ATOM 757 C C . LYS A 1 92 ? -15.339 1.913 14.224 1.00 89.75 92 LYS A C 1
ATOM 759 O O . LYS A 1 92 ? -14.530 1.798 15.132 1.00 89.75 92 LYS A O 1
ATOM 764 N N . ARG A 1 93 ? -16.088 0.902 13.775 1.00 92.19 93 ARG A N 1
ATOM 765 C CA . ARG A 1 93 ? -16.083 -0.431 14.387 1.00 92.19 93 ARG A CA 1
ATOM 766 C C . ARG A 1 93 ? -14.694 -1.069 14.332 1.00 92.19 93 ARG A C 1
ATOM 768 O O . ARG A 1 93 ? -14.234 -1.599 15.330 1.00 92.19 93 ARG A O 1
ATOM 775 N N . LEU A 1 94 ? -14.004 -0.969 13.196 1.00 91.31 94 LEU A N 1
ATOM 776 C CA . LEU A 1 94 ? -12.656 -1.530 13.040 1.00 91.31 94 LEU A CA 1
ATOM 777 C C . LEU A 1 94 ? -11.601 -0.857 13.924 1.00 91.31 94 LEU A C 1
ATOM 779 O O . LEU A 1 94 ? -10.634 -1.513 14.319 1.00 91.31 94 LEU A O 1
ATOM 783 N N . ALA A 1 95 ? -11.755 0.444 14.181 1.00 92.19 95 ALA A N 1
ATOM 784 C CA . ALA A 1 95 ? -10.902 1.194 15.092 1.00 92.19 95 ALA A CA 1
ATOM 785 C C . ALA A 1 95 ? -11.190 0.801 16.552 1.00 92.19 95 ALA A C 1
ATOM 787 O O . ALA A 1 95 ? -10.248 0.529 17.298 1.00 92.19 95 ALA A O 1
ATOM 788 N N . ASP A 1 96 ? -12.472 0.667 16.911 1.00 93.25 96 ASP A N 1
ATOM 789 C CA . ASP A 1 96 ? -12.923 0.224 18.235 1.00 93.25 96 ASP A CA 1
ATOM 790 C C . ASP A 1 96 ? -12.442 -1.212 18.542 1.00 93.25 96 ASP A C 1
ATOM 792 O O . ASP A 1 96 ? -11.866 -1.449 19.600 1.00 93.25 96 ASP A O 1
ATOM 796 N N . GLU A 1 97 ? -12.557 -2.148 17.587 1.00 92.38 97 GLU A N 1
ATOM 797 C CA . GLU A 1 97 ? -12.027 -3.527 17.677 1.00 92.38 97 GLU A CA 1
ATOM 798 C C . GLU A 1 97 ? -10.507 -3.578 17.925 1.00 92.38 97 GLU A C 1
ATOM 800 O O . GLU A 1 97 ? -9.988 -4.570 18.430 1.00 92.38 97 GLU A O 1
ATOM 805 N N . ARG A 1 98 ? -9.786 -2.511 17.563 1.00 91.38 98 ARG A N 1
ATOM 806 C CA . ARG A 1 98 ? -8.331 -2.368 17.737 1.00 91.38 98 ARG A CA 1
ATOM 807 C C . ARG A 1 98 ? -7.948 -1.507 18.937 1.00 91.38 98 ARG A C 1
ATOM 809 O O . ARG A 1 98 ? -6.761 -1.287 19.158 1.00 91.38 98 ARG A O 1
ATOM 816 N N . GLY A 1 99 ? -8.920 -0.975 19.677 1.00 94.12 99 GLY A N 1
ATOM 817 C CA . GLY A 1 99 ? -8.669 -0.067 20.796 1.00 94.12 99 GLY A CA 1
ATOM 818 C C . GLY A 1 99 ? -8.003 1.253 20.385 1.00 94.12 99 GLY A C 1
ATOM 819 O O . GLY A 1 99 ? -7.276 1.844 21.181 1.00 94.12 99 GLY A O 1
ATOM 820 N N . ILE A 1 100 ? -8.209 1.722 19.148 1.00 96.06 100 ILE A N 1
ATOM 821 C CA . ILE A 1 100 ? -7.628 2.975 18.641 1.00 96.06 100 ILE A CA 1
ATOM 822 C C . ILE A 1 100 ? -8.706 3.956 18.180 1.00 96.06 100 ILE A C 1
ATOM 824 O O . ILE A 1 100 ? -9.812 3.580 17.810 1.00 96.06 100 ILE A O 1
ATOM 828 N N . SER A 1 101 ? -8.368 5.246 18.130 1.00 96.06 101 SER A N 1
ATOM 829 C CA . SER A 1 101 ? -9.264 6.246 17.540 1.00 96.06 101 SER A CA 1
ATOM 830 C C . SER A 1 101 ? -9.378 6.082 16.016 1.00 96.06 101 SER A C 1
ATOM 832 O O . SER A 1 101 ? -8.425 5.670 15.348 1.00 96.06 101 SER A O 1
ATOM 834 N N . GLN A 1 102 ? -10.499 6.518 15.431 1.00 94.50 102 GLN A N 1
ATOM 835 C CA . GLN A 1 102 ? -10.664 6.581 13.969 1.00 94.50 102 GLN A CA 1
ATOM 836 C C . GLN A 1 102 ? -9.564 7.413 13.292 1.00 94.50 102 GLN A C 1
ATOM 838 O O . GLN A 1 102 ? -9.058 7.045 12.235 1.00 94.50 102 GLN A O 1
ATOM 843 N N . LYS A 1 103 ? -9.145 8.521 13.918 1.00 95.06 103 LYS A N 1
ATOM 844 C CA . LYS A 1 103 ? -8.046 9.357 13.413 1.00 95.06 103 LYS A CA 1
ATOM 845 C C . LYS A 1 103 ? -6.738 8.565 13.353 1.00 95.06 103 LYS A C 1
ATOM 847 O O . LYS A 1 103 ? -6.031 8.623 12.352 1.00 95.06 103 LYS A O 1
ATOM 852 N N . THR A 1 104 ? -6.441 7.791 14.396 1.00 96.00 104 THR A N 1
ATOM 853 C CA . THR A 1 104 ? -5.268 6.907 14.443 1.00 96.00 104 THR A CA 1
ATOM 854 C C . THR A 1 104 ? -5.333 5.849 13.346 1.00 96.00 104 THR A C 1
ATOM 856 O O . THR A 1 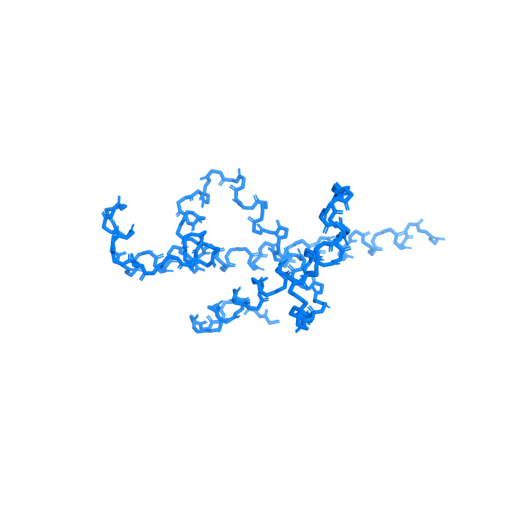104 ? -4.322 5.600 12.695 1.00 96.00 104 THR A O 1
ATOM 859 N N . TYR A 1 105 ? -6.510 5.273 13.097 1.00 95.75 105 TYR A N 1
ATOM 860 C CA . TYR A 1 105 ? -6.719 4.296 12.031 1.00 95.75 105 TYR A CA 1
ATOM 861 C C . TYR A 1 105 ? -6.354 4.867 10.649 1.00 95.75 105 TYR A C 1
ATOM 863 O O . TYR A 1 105 ? -5.492 4.313 9.961 1.00 95.75 105 TYR A O 1
ATOM 871 N N . TYR A 1 106 ? -6.926 6.019 10.273 1.00 94.06 106 TYR A N 1
ATOM 872 C CA . TYR A 1 106 ? -6.604 6.680 9.001 1.00 94.06 106 TYR A CA 1
ATOM 873 C C . TYR A 1 106 ? -5.124 7.063 8.911 1.00 94.06 106 TYR A C 1
ATOM 875 O O . TYR A 1 106 ? -4.481 6.838 7.885 1.00 94.06 106 TYR A O 1
ATOM 883 N N . ASN A 1 107 ? -4.551 7.584 9.999 1.00 94.94 107 ASN A N 1
ATOM 884 C CA . ASN A 1 107 ? -3.139 7.952 10.045 1.00 94.94 107 ASN A CA 1
ATOM 885 C C . ASN A 1 107 ? -2.221 6.744 9.836 1.00 94.94 107 ASN A C 1
ATOM 887 O O . ASN A 1 107 ? -1.238 6.861 9.107 1.00 94.94 107 ASN A O 1
ATOM 891 N N . ARG A 1 108 ? -2.533 5.586 10.430 1.00 95.88 108 ARG A N 1
ATOM 892 C CA . ARG A 1 108 ? -1.763 4.345 10.253 1.00 95.88 108 ARG A CA 1
ATOM 893 C C . ARG A 1 108 ? -1.834 3.851 8.811 1.00 95.88 108 ARG A C 1
ATOM 895 O O . ARG A 1 108 ? -0.787 3.587 8.223 1.00 95.88 108 ARG A O 1
ATOM 902 N N . ALA A 1 109 ? -3.032 3.813 8.224 1.00 95.69 109 ALA A N 1
ATOM 903 C CA . ALA A 1 109 ? -3.215 3.421 6.828 1.00 95.69 109 ALA A CA 1
ATOM 904 C C . ALA A 1 109 ? -2.444 4.348 5.870 1.00 95.69 109 ALA A C 1
ATOM 906 O O . ALA A 1 109 ? -1.677 3.883 5.032 1.00 95.69 109 ALA A O 1
ATOM 907 N N . ARG A 1 110 ? -2.562 5.672 6.033 1.00 94.75 110 ARG A N 1
ATOM 908 C CA . ARG A 1 110 ? -1.850 6.648 5.187 1.00 94.75 110 ARG A CA 1
ATOM 909 C C . ARG A 1 110 ? -0.341 6.664 5.430 1.00 94.75 110 ARG A C 1
ATOM 911 O O . ARG A 1 110 ? 0.425 6.900 4.501 1.00 94.75 110 ARG A O 1
ATOM 918 N N . THR A 1 111 ? 0.108 6.395 6.656 1.00 95.19 111 THR A N 1
ATOM 919 C CA . THR A 1 111 ? 1.538 6.220 6.964 1.00 95.19 111 THR A CA 1
ATOM 920 C C . THR A 1 111 ? 2.122 5.037 6.203 1.00 95.19 111 THR A C 1
ATOM 922 O O . THR A 1 111 ? 3.199 5.175 5.627 1.00 95.19 111 THR A O 1
ATOM 925 N N . PHE A 1 112 ? 1.403 3.909 6.145 1.00 96.81 112 PHE A N 1
ATOM 926 C CA . PHE A 1 112 ? 1.820 2.760 5.341 1.00 96.81 112 PHE A CA 1
ATOM 927 C C . PHE A 1 112 ? 2.001 3.151 3.870 1.00 96.81 112 PHE A C 1
ATOM 929 O O . PHE A 1 112 ? 3.061 2.912 3.301 1.00 96.81 112 PHE A O 1
ATOM 936 N N . VAL A 1 113 ? 1.014 3.843 3.286 1.00 95.88 113 VAL A N 1
ATOM 937 C CA . VAL A 1 113 ? 1.064 4.302 1.886 1.00 95.88 113 VAL A CA 1
ATOM 938 C C . VAL A 1 113 ? 2.279 5.193 1.634 1.00 95.88 113 VAL A C 1
ATOM 940 O O . VAL A 1 113 ? 3.038 4.939 0.704 1.00 95.88 113 VAL A O 1
ATOM 943 N N . ARG A 1 114 ? 2.515 6.208 2.475 1.00 95.56 114 ARG A N 1
ATOM 944 C CA . ARG A 1 114 ? 3.666 7.117 2.320 1.00 95.56 114 ARG A CA 1
ATOM 945 C C . ARG A 1 114 ? 5.000 6.369 2.366 1.00 95.56 114 ARG A C 1
ATOM 947 O O . ARG A 1 114 ? 5.874 6.624 1.537 1.00 95.56 114 ARG A O 1
ATOM 954 N N . LYS A 1 115 ? 5.146 5.423 3.299 1.00 95.75 115 LYS A N 1
ATOM 955 C CA . LYS A 1 115 ? 6.338 4.571 3.396 1.00 95.75 115 LYS A CA 1
ATOM 956 C C . LYS A 1 115 ? 6.502 3.687 2.156 1.00 95.75 115 LYS A C 1
ATOM 958 O O . LYS A 1 115 ? 7.592 3.655 1.593 1.00 95.75 115 LYS A O 1
ATOM 963 N N . ALA A 1 116 ? 5.424 3.073 1.670 1.00 96.31 116 ALA A N 1
ATOM 964 C CA . ALA A 1 116 ? 5.445 2.259 0.457 1.00 96.31 116 ALA A CA 1
ATOM 965 C C . ALA A 1 116 ? 5.819 3.080 -0.784 1.00 96.31 116 ALA A C 1
ATOM 967 O O . ALA A 1 116 ? 6.651 2.648 -1.575 1.00 96.31 116 ALA A O 1
ATOM 968 N N . MET A 1 117 ? 5.304 4.305 -0.926 1.00 95.38 117 MET A N 1
ATOM 969 C CA . MET A 1 117 ? 5.712 5.210 -2.008 1.00 95.38 117 MET A CA 1
ATOM 970 C C . MET A 1 117 ? 7.195 5.596 -1.912 1.00 95.38 117 MET A C 1
ATOM 972 O O . MET A 1 117 ? 7.865 5.744 -2.934 1.00 95.38 117 MET A O 1
ATOM 976 N N . SER A 1 118 ? 7.721 5.773 -0.696 1.00 94.69 118 SER A N 1
ATOM 977 C CA . SER A 1 118 ? 9.148 6.026 -0.485 1.00 94.69 118 SER A CA 1
ATOM 978 C C . SER A 1 118 ? 10.000 4.821 -0.888 1.00 94.69 118 SER A C 1
ATOM 980 O O . SER A 1 118 ? 10.971 4.987 -1.621 1.00 94.69 118 SER A O 1
ATOM 982 N N . LEU A 1 119 ? 9.620 3.614 -0.463 1.00 94.62 119 LEU A N 1
ATOM 983 C CA . LEU A 1 119 ? 10.335 2.383 -0.799 1.00 94.62 119 LEU A CA 1
ATOM 984 C C . LEU A 1 119 ? 10.281 2.078 -2.302 1.00 94.62 119 LEU A C 1
ATOM 986 O O . LEU A 1 119 ? 11.299 1.731 -2.894 1.00 94.62 119 LEU A O 1
ATOM 990 N N . ALA A 1 120 ? 9.129 2.290 -2.941 1.00 94.81 120 ALA A N 1
ATOM 991 C CA . ALA A 1 120 ? 8.967 2.144 -4.385 1.00 94.81 120 ALA A CA 1
ATOM 992 C C . ALA A 1 120 ? 9.968 3.012 -5.157 1.00 94.81 120 ALA A C 1
ATOM 994 O O . ALA A 1 120 ? 10.588 2.555 -6.115 1.00 94.81 120 ALA A O 1
ATOM 9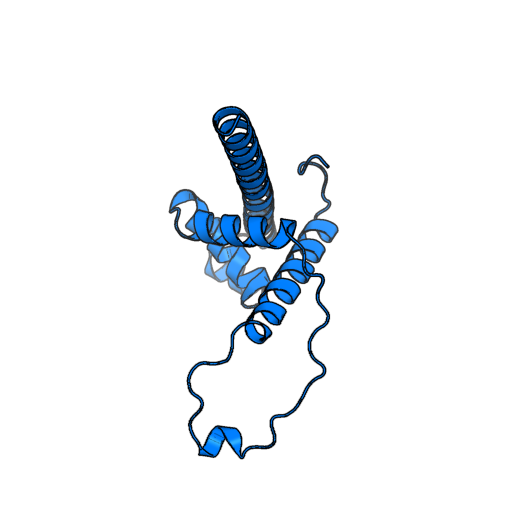95 N N . ARG A 1 121 ? 10.183 4.251 -4.703 1.00 93.06 121 ARG A N 1
ATOM 996 C CA . ARG A 1 121 ? 11.193 5.137 -5.284 1.00 93.06 121 ARG A CA 1
ATOM 997 C C . ARG A 1 121 ? 12.609 4.600 -5.076 1.00 93.06 121 ARG A C 1
ATOM 999 O O . ARG A 1 121 ? 13.414 4.679 -5.998 1.00 93.06 121 ARG A O 1
ATOM 1006 N N . SER A 1 122 ? 12.917 4.049 -3.904 1.00 93.56 122 SER A N 1
ATOM 1007 C CA . SER A 1 122 ? 14.217 3.410 -3.668 1.00 93.56 122 SER A CA 1
ATOM 1008 C C . SER A 1 122 ? 14.451 2.231 -4.615 1.00 93.56 122 SER A C 1
ATOM 1010 O O . SER A 1 122 ? 15.549 2.107 -5.147 1.00 93.56 122 SER A O 1
ATOM 1012 N N . PHE A 1 123 ? 13.426 1.420 -4.901 1.00 92.94 123 PHE A N 1
ATOM 1013 C CA . PHE A 1 123 ? 13.525 0.351 -5.901 1.00 92.94 123 PHE A CA 1
ATOM 1014 C C . PHE A 1 123 ? 13.796 0.885 -7.309 1.00 92.94 123 PHE A C 1
ATOM 1016 O O . PHE A 1 123 ? 14.666 0.361 -7.999 1.00 92.94 123 PHE A O 1
ATOM 1023 N N . GLN A 1 124 ? 13.115 1.960 -7.713 1.00 91.56 124 GLN A N 1
ATOM 1024 C CA . GLN A 1 124 ? 13.356 2.606 -9.007 1.00 91.56 124 GLN A CA 1
ATOM 1025 C C . GLN A 1 124 ? 14.795 3.104 -9.145 1.00 91.56 124 GLN A C 1
ATOM 1027 O O . GLN A 1 124 ? 15.436 2.857 -10.162 1.00 91.56 124 GLN A O 1
ATOM 1032 N N . VAL A 1 125 ? 15.302 3.796 -8.121 1.00 91.44 125 VAL A N 1
ATOM 1033 C CA . VAL A 1 125 ? 16.676 4.315 -8.116 1.00 91.44 125 VAL A CA 1
ATOM 1034 C C . VAL A 1 125 ? 17.680 3.166 -8.159 1.00 91.44 125 VAL A C 1
ATOM 1036 O O . VAL A 1 125 ? 18.617 3.220 -8.947 1.00 91.44 125 VAL A O 1
ATOM 1039 N N . ALA A 1 126 ? 17.464 2.108 -7.373 1.00 89.75 126 ALA A N 1
ATOM 1040 C CA . ALA A 1 126 ? 18.332 0.935 -7.387 1.00 89.75 126 ALA A CA 1
ATOM 1041 C C . ALA A 1 126 ? 18.380 0.281 -8.776 1.00 89.75 126 ALA A C 1
ATOM 1043 O O . ALA A 1 126 ? 19.468 0.027 -9.285 1.00 89.75 126 ALA A O 1
ATOM 1044 N N . GLN A 1 127 ? 17.226 0.077 -9.423 1.00 90.00 127 GLN A N 1
ATOM 1045 C CA . GLN A 1 127 ? 17.169 -0.484 -10.775 1.00 90.00 127 GLN A CA 1
ATOM 1046 C C . GLN A 1 127 ? 17.928 0.383 -11.788 1.00 90.00 127 GLN A C 1
ATOM 1048 O O . GLN A 1 127 ? 18.711 -0.137 -12.575 1.00 90.00 127 GLN A O 1
ATOM 1053 N N . GLN A 1 128 ? 17.742 1.705 -11.740 1.00 88.75 128 GLN A N 1
ATOM 1054 C CA . GLN A 1 128 ? 18.437 2.637 -12.634 1.00 88.75 128 GLN A CA 1
ATOM 1055 C C . GLN A 1 128 ? 19.958 2.588 -12.456 1.00 88.75 128 GLN A C 1
ATOM 1057 O O . GLN A 1 128 ? 20.684 2.636 -13.449 1.00 88.75 128 GLN A O 1
ATOM 1062 N N . SER A 1 129 ? 20.440 2.473 -11.216 1.00 87.88 129 SER A N 1
ATOM 1063 C CA . SER A 1 129 ? 21.869 2.317 -10.934 1.00 87.88 129 SER A CA 1
ATOM 1064 C C . SER A 1 129 ? 22.414 1.001 -11.491 1.00 87.88 129 SER A C 1
ATOM 1066 O O . SER A 1 129 ? 23.420 1.021 -12.196 1.00 87.88 129 SER A O 1
ATOM 1068 N N . PHE A 1 130 ? 21.722 -0.121 -11.260 1.00 82.44 130 PHE A N 1
ATOM 1069 C CA . PHE A 1 130 ? 22.120 -1.422 -11.813 1.00 82.44 130 PHE A CA 1
ATOM 1070 C C . PHE A 1 130 ? 22.161 -1.415 -13.347 1.00 82.44 130 PHE A C 1
ATOM 1072 O O . PHE A 1 130 ? 23.096 -1.944 -13.950 1.00 82.44 130 PHE A O 1
ATOM 1079 N N . ASP A 1 131 ? 21.179 -0.789 -13.996 1.00 80.50 131 ASP A N 1
ATOM 1080 C CA . ASP A 1 131 ? 21.137 -0.679 -15.456 1.00 80.50 131 ASP A CA 1
ATOM 1081 C C . ASP A 1 131 ? 22.289 0.182 -16.001 1.00 80.50 131 ASP A C 1
ATOM 1083 O O . ASP A 1 131 ? 22.841 -0.112 -17.066 1.00 80.50 131 ASP A O 1
ATOM 1087 N N . ALA A 1 132 ? 22.670 1.241 -15.279 1.00 82.56 132 ALA A N 1
ATOM 1088 C CA . ALA A 1 132 ? 23.791 2.100 -15.646 1.00 82.56 132 ALA A CA 1
ATOM 1089 C C . ALA A 1 132 ? 25.138 1.368 -15.529 1.00 82.56 132 ALA A C 1
ATOM 1091 O O . ALA A 1 132 ? 25.938 1.428 -16.463 1.00 82.56 132 ALA A O 1
ATOM 1092 N N . GLU A 1 133 ? 25.369 0.638 -14.434 1.00 80.00 133 GLU A N 1
ATOM 1093 C CA . GLU A 1 133 ? 26.584 -0.162 -14.217 1.00 80.00 133 GLU A CA 1
ATOM 1094 C C . GLU A 1 133 ? 26.741 -1.260 -15.278 1.00 80.00 133 GLU A C 1
ATOM 1096 O O . GLU A 1 133 ? 27.798 -1.384 -15.902 1.00 80.00 133 GLU A O 1
ATOM 1101 N N . ASN A 1 134 ? 25.667 -2.002 -15.562 1.00 76.00 134 ASN A N 1
ATOM 1102 C CA . ASN A 1 134 ? 25.682 -3.066 -16.568 1.00 76.00 134 ASN A CA 1
ATOM 1103 C C . ASN A 1 134 ? 25.924 -2.537 -17.986 1.00 76.00 134 ASN A C 1
ATOM 1105 O O . ASN A 1 134 ? 26.585 -3.198 -18.787 1.00 76.00 134 ASN A O 1
ATOM 1109 N N . ARG A 1 135 ? 25.429 -1.335 -18.308 1.00 71.44 135 ARG A N 1
ATOM 1110 C CA . ARG A 1 135 ? 25.697 -0.699 -19.604 1.00 71.44 135 ARG A CA 1
ATOM 1111 C C . ARG A 1 135 ? 27.178 -0.354 -19.764 1.00 71.44 135 ARG A C 1
ATOM 1113 O O . ARG A 1 135 ? 27.718 -0.564 -20.845 1.00 71.44 135 ARG A O 1
ATOM 1120 N N . VAL A 1 136 ? 27.830 0.134 -18.707 1.00 69.94 136 VAL A N 1
ATOM 1121 C CA . VAL A 1 136 ? 29.270 0.451 -18.716 1.00 69.94 136 VAL A CA 1
ATOM 1122 C C . VAL A 1 136 ? 30.124 -0.815 -18.831 1.00 69.94 136 VAL A C 1
ATOM 1124 O O . VAL A 1 136 ? 31.130 -0.790 -19.523 1.00 69.94 136 VAL A O 1
ATOM 1127 N N . ALA A 1 137 ? 29.708 -1.930 -18.223 1.00 62.25 137 ALA A N 1
ATOM 1128 C CA . ALA A 1 137 ? 30.424 -3.207 -18.306 1.00 62.25 137 ALA A CA 1
ATOM 1129 C C . ALA A 1 137 ? 30.322 -3.910 -19.679 1.00 62.25 137 ALA A C 1
ATOM 1131 O O . ALA A 1 137 ? 31.081 -4.837 -19.951 1.00 62.25 137 ALA A O 1
ATOM 1132 N N . SER A 1 138 ? 29.370 -3.503 -20.525 1.00 58.28 138 SER A N 1
ATOM 1133 C CA . SER A 1 138 ? 29.133 -4.081 -21.859 1.00 58.28 138 SER A CA 1
ATOM 1134 C C . SER A 1 138 ? 29.849 -3.362 -23.016 1.00 58.28 138 SER A C 1
ATOM 1136 O O . SER A 1 138 ? 29.608 -3.705 -24.175 1.00 58.28 138 SER A O 1
ATOM 1138 N N . VAL A 1 139 ? 30.699 -2.373 -22.711 1.00 52.34 139 VAL A N 1
ATOM 1139 C CA . VAL A 1 139 ? 31.513 -1.588 -23.662 1.00 52.34 139 VAL A CA 1
ATOM 1140 C C . VAL A 1 139 ? 32.989 -1.880 -23.429 1.00 52.34 139 VAL A C 1
ATOM 1142 O O . VAL A 1 139 ? 33.705 -2.045 -24.440 1.00 52.34 139 VAL A O 1
#

Secondary structure (DSSP, 8-state):
--GGG--HHHHHHHHHHHHHHHHHHHHHSPPS---HHHHHS----PPPP-----HHHHHHHHHHHHHHT-GGGHHHHHHHIIIIIS--S-HHHHHHTTT--HHHHHHHHHHHHHHHHHHHHHHHHHHHHHHHHHHHHT-

Radius of gyration: 18.89 Å; chains: 1; bounding box: 53×44×44 Å

Foldseek 3Di:
DPLPDQDLVNLLVVLVLLVLVVVLVVVVDDPPDDDPVSVVDPPPDDPRRDRDPDPLSVLLVVLLVVLCPDPVLVLLNVLQCVVRVVVPPCLCVVCVVVVHDSVVSSVSNSVSSSSSSVRSVVVVVVVVVVVVVVVVVVD